Protein AF-A0A2T8XKS9-F1 (afdb_monomer)

Sequence (38 aa):
MMRCPFCRTAAHVRTSRYMSESVKESYLQCQNVHCSAT

pLDDT: mean 90.96, std 4.92, range [68.25, 95.88]

Solvent-accessible surface area (backbone atoms only — not comparable to full-atom values): 2416 Å² total; per-residue (Å²): 126,55,58,29,90,86,80,61,42,61,20,47,76,76,48,70,48,71,82,47,99,89,41,71,49,68,46,43,35,37,70,46,76,89,68,68,46,100

Organism: NCBI:txid913070

Structure (mmCIF, N/CA/C/O backbone):
data_AF-A0A2T8XKS9-F1
#
_entry.id   AF-A0A2T8XKS9-F1
#
loop_
_atom_site.group_PDB
_atom_site.id
_atom_site.type_symbol
_atom_site.label_atom_id
_atom_site.label_alt_id
_atom_site.label_comp_id
_atom_site.label_asym_id
_atom_site.label_e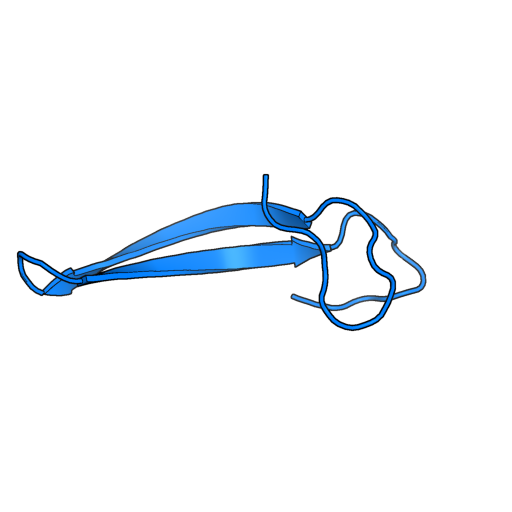ntity_id
_atom_site.label_seq_id
_atom_site.pdbx_PDB_ins_code
_atom_site.Cartn_x
_atom_site.Cartn_y
_atom_site.Cartn_z
_atom_site.occupancy
_atom_site.B_iso_or_equiv
_atom_site.auth_seq_id
_atom_site.auth_comp_id
_atom_site.auth_asym_id
_atom_site.auth_atom_id
_atom_site.pdbx_PDB_model_num
ATOM 1 N N . MET A 1 1 ? -12.426 6.373 -3.301 1.00 68.25 1 MET A N 1
ATOM 2 C CA . MET A 1 1 ? -11.120 5.896 -3.811 1.00 68.25 1 MET A CA 1
ATOM 3 C C . MET A 1 1 ? -10.065 6.897 -3.392 1.00 68.25 1 MET A C 1
ATOM 5 O O . MET A 1 1 ? -10.150 8.049 -3.803 1.00 68.25 1 MET A O 1
ATOM 9 N N . MET A 1 2 ? -9.136 6.493 -2.531 1.00 86.12 2 MET A N 1
ATOM 10 C CA . MET A 1 2 ? -8.013 7.356 -2.157 1.00 86.12 2 MET A CA 1
ATOM 11 C C . MET A 1 2 ? -6.970 7.318 -3.274 1.00 86.12 2 MET A C 1
ATOM 13 O O . MET A 1 2 ? -6.841 6.314 -3.977 1.00 86.12 2 MET A O 1
ATOM 17 N N . ARG A 1 3 ? -6.234 8.411 -3.461 1.00 90.50 3 ARG A N 1
ATOM 18 C CA . ARG A 1 3 ? -5.100 8.439 -4.391 1.00 90.50 3 ARG A CA 1
ATOM 19 C C . ARG A 1 3 ? -3.837 8.023 -3.653 1.00 90.50 3 ARG A C 1
ATOM 21 O O . ARG A 1 3 ? -3.635 8.413 -2.507 1.00 90.50 3 ARG A O 1
ATOM 28 N N . CYS A 1 4 ? -2.991 7.250 -4.322 1.00 91.44 4 CYS A N 1
ATOM 29 C CA . CYS A 1 4 ? -1.676 6.892 -3.814 1.00 91.44 4 CYS A CA 1
ATOM 30 C C . CYS A 1 4 ? -0.855 8.174 -3.567 1.00 91.44 4 CYS A C 1
ATOM 32 O O . CYS A 1 4 ? -0.746 8.992 -4.484 1.00 91.44 4 CYS A O 1
ATOM 34 N N . PRO A 1 5 ? -0.248 8.360 -2.384 1.00 90.38 5 PRO A N 1
ATOM 35 C CA . PRO A 1 5 ? 0.522 9.567 -2.085 1.00 90.38 5 PRO A CA 1
ATOM 36 C C . PRO A 1 5 ? 1.788 9.703 -2.946 1.00 90.38 5 PRO A C 1
ATOM 38 O O . PRO A 1 5 ? 2.251 10.816 -3.172 1.00 90.38 5 PRO A O 1
ATOM 41 N N . PHE A 1 6 ? 2.318 8.598 -3.481 1.00 91.19 6 PHE A N 1
ATOM 42 C CA . 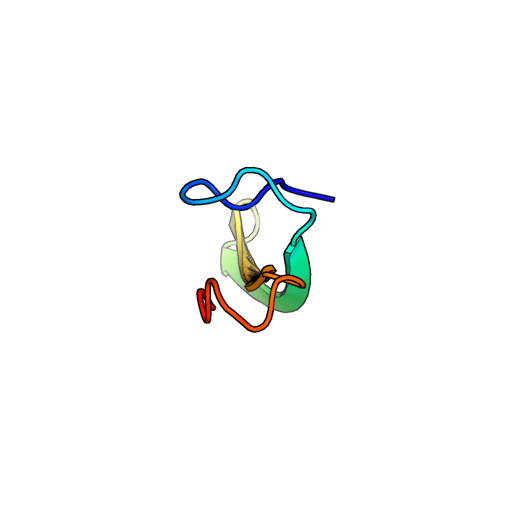PHE A 1 6 ? 3.560 8.590 -4.259 1.00 91.19 6 PHE A CA 1
ATOM 43 C C . PHE A 1 6 ? 3.344 8.939 -5.733 1.00 91.19 6 PHE A C 1
ATOM 45 O O . PHE A 1 6 ? 3.977 9.842 -6.271 1.00 91.19 6 PHE A O 1
ATOM 52 N N . CYS A 1 7 ? 2.430 8.233 -6.401 1.00 92.38 7 CYS A N 1
ATOM 53 C CA . CYS A 1 7 ? 2.219 8.373 -7.845 1.00 92.38 7 CYS A CA 1
ATOM 54 C C . CYS A 1 7 ? 0.886 9.034 -8.214 1.00 92.38 7 CYS A C 1
ATOM 56 O O . CYS A 1 7 ? 0.593 9.186 -9.397 1.00 9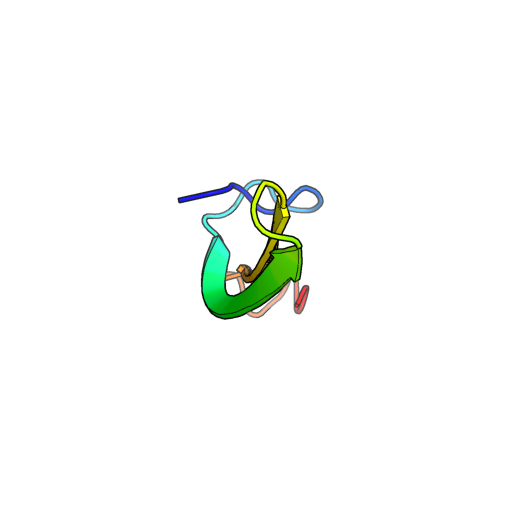2.38 7 CYS A O 1
ATOM 58 N N . ARG A 1 8 ? 0.048 9.390 -7.228 1.00 90.81 8 ARG A N 1
ATOM 59 C CA . ARG A 1 8 ? -1.301 9.970 -7.399 1.00 90.81 8 ARG A CA 1
ATOM 60 C C . ARG A 1 8 ? -2.294 9.113 -8.195 1.00 90.81 8 ARG A C 1
ATOM 62 O O . ARG A 1 8 ? -3.416 9.557 -8.435 1.00 90.81 8 ARG A O 1
ATOM 69 N N . THR A 1 9 ? -1.922 7.882 -8.542 1.00 92.81 9 THR A N 1
ATOM 70 C CA . THR A 1 9 ? -2.814 6.896 -9.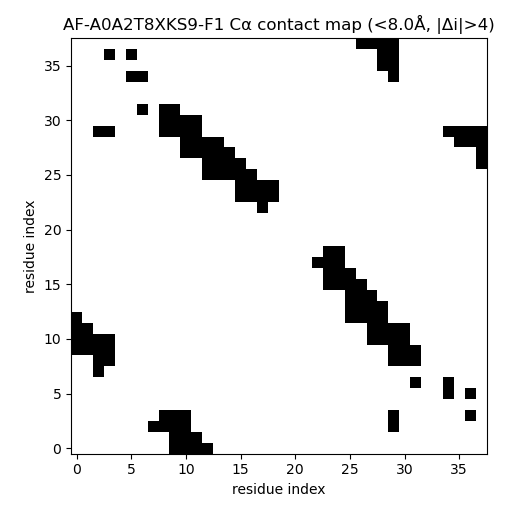168 1.00 92.81 9 THR A CA 1
ATOM 71 C C . THR A 1 9 ? -3.895 6.465 -8.178 1.00 92.81 9 THR A C 1
ATOM 73 O O . THR A 1 9 ? -3.715 6.569 -6.961 1.00 92.81 9 THR A O 1
ATOM 76 N N . ALA A 1 10 ? -5.027 5.981 -8.681 1.00 92.19 10 ALA A N 1
ATOM 77 C CA . ALA A 1 10 ? -6.066 5.406 -7.841 1.00 92.19 10 ALA A CA 1
ATOM 78 C C . ALA A 1 10 ? -5.520 4.226 -7.013 1.00 92.19 10 ALA A C 1
ATOM 80 O O . ALA A 1 10 ? -4.822 3.347 -7.525 1.00 92.19 10 ALA A O 1
ATOM 81 N N . ALA A 1 11 ? -5.837 4.224 -5.719 1.00 93.62 11 ALA A N 1
ATOM 82 C CA . ALA A 1 11 ? -5.613 3.100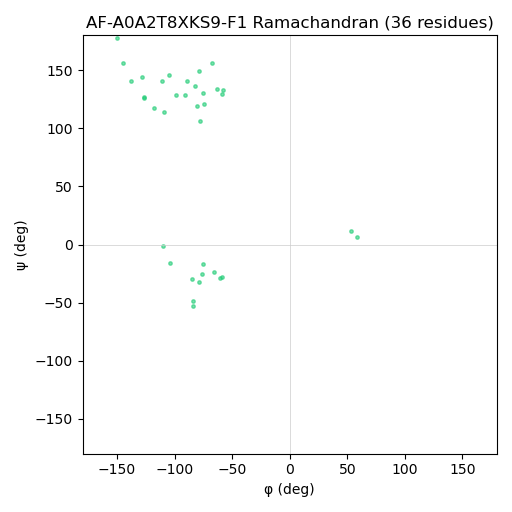 -4.826 1.00 93.62 11 ALA A CA 1
ATOM 83 C C . ALA A 1 11 ? -6.963 2.495 -4.428 1.00 93.62 11 ALA A C 1
ATOM 85 O O . ALA A 1 11 ? -7.946 3.213 -4.196 1.00 93.62 11 ALA A O 1
ATOM 86 N N . HIS A 1 12 ? -7.014 1.167 -4.361 1.00 91.81 12 HIS A N 1
ATOM 87 C CA . HIS A 1 12 ? -8.202 0.436 -3.939 1.00 91.81 12 HIS A CA 1
ATOM 88 C C . HIS A 1 12 ? -8.010 -0.099 -2.524 1.00 91.81 12 HIS A C 1
ATOM 90 O O . HIS A 1 12 ? -6.906 -0.467 -2.131 1.00 91.81 12 HIS A O 1
ATOM 96 N N . VAL A 1 13 ? -9.093 -0.137 -1.751 1.00 92.75 13 VAL A N 1
ATOM 97 C CA . VAL A 1 13 ? -9.074 -0.719 -0.408 1.00 92.75 13 VAL A CA 1
ATOM 98 C C . VAL A 1 13 ? -9.031 -2.234 -0.556 1.00 92.75 13 VAL A C 1
ATOM 100 O O . VAL A 1 13 ? -9.929 -2.813 -1.162 1.00 92.75 13 VAL A O 1
ATOM 103 N N . ARG A 1 14 ? -7.992 -2.870 -0.014 1.00 91.69 14 ARG A N 1
ATOM 104 C CA . ARG A 1 14 ? -7.882 -4.333 0.029 1.00 91.69 14 ARG A CA 1
ATOM 105 C C . ARG A 1 14 ? -8.630 -4.897 1.219 1.00 91.69 14 ARG A C 1
ATOM 107 O O . ARG A 1 14 ? -9.400 -5.840 1.088 1.00 91.69 14 ARG A O 1
ATOM 114 N N . THR A 1 15 ? -8.384 -4.314 2.384 1.00 92.38 15 THR A N 1
ATOM 115 C CA . THR A 1 15 ? -8.996 -4.723 3.642 1.00 92.38 15 THR A CA 1
ATOM 116 C C . THR A 1 15 ? -9.232 -3.495 4.499 1.00 92.38 15 THR A C 1
ATOM 118 O O . THR A 1 15 ? -8.576 -2.462 4.352 1.00 92.38 15 THR A O 1
ATOM 121 N N . SER A 1 16 ? -10.184 -3.601 5.412 1.00 94.00 16 SER A N 1
ATOM 122 C CA . SER A 1 16 ? -10.395 -2.585 6.428 1.00 94.00 16 SER A CA 1
ATOM 123 C C . SER A 1 16 ? -10.663 -3.260 7.752 1.00 94.00 16 SER A C 1
ATOM 125 O O .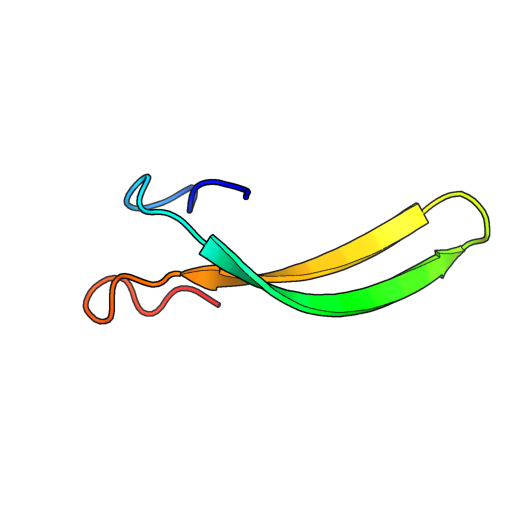 SER A 1 16 ? -11.396 -4.249 7.786 1.00 94.00 16 SER A O 1
ATOM 127 N N . ARG A 1 17 ? -10.114 -2.709 8.827 1.00 95.06 17 ARG A N 1
ATOM 128 C CA . ARG A 1 17 ? -10.369 -3.164 10.187 1.00 95.06 17 ARG A CA 1
ATOM 129 C C . ARG A 1 17 ? -10.778 -1.989 11.056 1.00 95.06 17 ARG A C 1
ATOM 131 O O . ARG A 1 17 ? -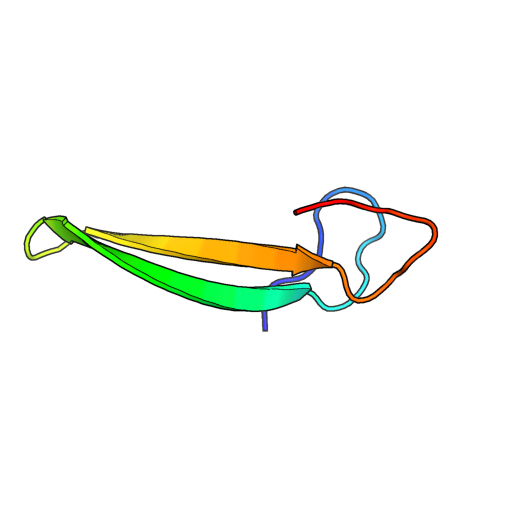10.289 -0.875 10.888 1.00 95.06 17 ARG A O 1
ATOM 138 N N . TYR A 1 18 ? -11.681 -2.245 11.986 1.00 95.81 18 TYR A N 1
ATOM 139 C CA . TYR A 1 18 ? -11.987 -1.283 13.033 1.00 95.81 18 TYR A CA 1
ATOM 140 C C . TYR A 1 18 ? -10.905 -1.410 14.102 1.00 95.81 18 TYR A C 1
ATOM 142 O O . TYR A 1 18 ? -10.703 -2.494 14.645 1.00 95.81 18 TYR A O 1
ATOM 150 N N . MET A 1 19 ? -10.165 -0.328 14.343 1.00 93.69 19 MET A N 1
ATOM 151 C CA . MET A 1 19 ? -9.229 -0.250 15.469 1.00 93.69 19 MET A CA 1
ATOM 152 C C . MET A 1 19 ? -9.955 0.192 16.744 1.00 93.69 19 MET A C 1
ATOM 154 O O . MET A 1 19 ? -9.572 -0.206 17.838 1.00 93.69 19 MET A O 1
ATOM 158 N N . SER A 1 20 ? -11.016 0.986 16.597 1.00 94.38 20 SER A N 1
ATOM 159 C CA . SER A 1 20 ? -11.943 1.379 17.659 1.00 94.38 20 SER A CA 1
ATOM 160 C C . SER A 1 20 ? -13.339 1.615 17.067 1.00 94.38 20 SER A C 1
ATOM 162 O O . SER A 1 20 ? -13.523 1.528 15.851 1.00 94.38 20 SER A O 1
ATOM 164 N N . GLU A 1 21 ? -14.326 1.939 17.906 1.00 92.62 21 GLU A N 1
ATOM 165 C CA . GLU A 1 21 ? -15.691 2.254 17.451 1.00 92.62 21 GLU A CA 1
ATOM 166 C C . GLU A 1 21 ? -15.746 3.469 16.509 1.00 92.62 21 GLU A C 1
ATOM 168 O O . GLU A 1 21 ? -16.600 3.533 15.627 1.00 92.62 21 GLU A O 1
ATOM 173 N N . SER A 1 22 ? -14.809 4.411 16.653 1.00 95.88 22 SER A N 1
ATOM 174 C CA . SER A 1 22 ? -14.735 5.634 15.845 1.00 95.88 22 SER A CA 1
ATOM 175 C C . SER A 1 22 ? -13.651 5.607 14.766 1.00 95.88 22 SER A C 1
ATOM 177 O O . SER A 1 22 ? -13.685 6.432 13.852 1.00 95.88 22 SER A O 1
ATOM 179 N N . VAL A 1 23 ? -12.690 4.678 14.839 1.00 95.38 23 VAL A N 1
ATOM 180 C CA . VAL A 1 23 ? -11.537 4.632 13.930 1.00 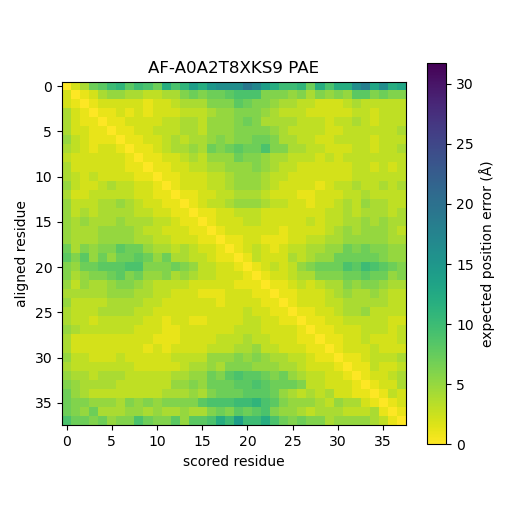95.38 23 VAL A CA 1
ATOM 181 C C . VAL A 1 23 ? -11.535 3.344 13.121 1.00 95.38 23 VAL A C 1
ATOM 183 O O . VAL A 1 23 ? -11.356 2.238 13.639 1.00 95.38 23 VAL A O 1
ATOM 186 N N . LYS A 1 24 ? -11.655 3.512 11.805 1.00 95.00 24 LYS A N 1
ATOM 187 C CA . LYS A 1 24 ? -11.522 2.442 10.821 1.00 95.00 24 LYS A CA 1
ATOM 188 C C . LYS A 1 24 ? -10.230 2.620 10.038 1.00 95.00 24 LYS A C 1
ATOM 190 O O . LYS A 1 24 ? -10.090 3.557 9.256 1.00 95.00 24 LYS A O 1
ATOM 195 N N . GLU A 1 25 ? -9.312 1.685 10.211 1.00 94.38 25 GLU A N 1
ATOM 196 C CA . GLU A 1 25 ? -8.112 1.590 9.394 1.00 94.38 25 GLU A CA 1
ATOM 197 C C . GLU A 1 25 ? -8.445 0.855 8.093 1.00 94.38 25 GLU A C 1
ATOM 199 O O . GLU A 1 25 ? -9.161 -0.149 8.084 1.00 94.38 25 GLU A O 1
ATOM 204 N N . SER A 1 26 ? -7.953 1.368 6.970 1.00 93.12 26 SER A N 1
ATOM 205 C CA . SER A 1 26 ? -8.119 0.750 5.654 1.00 93.12 26 SER 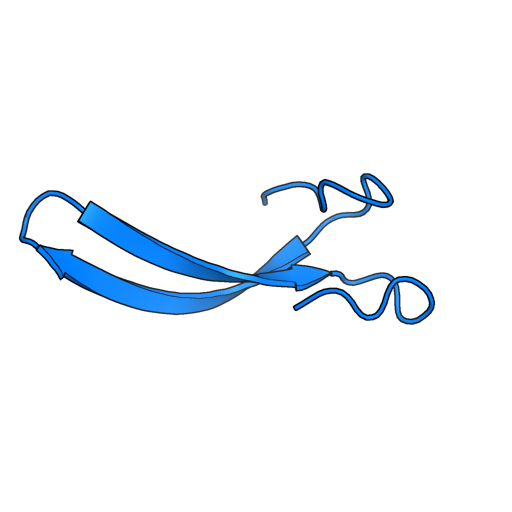A CA 1
ATOM 206 C C . SER A 1 26 ? -6.751 0.590 5.014 1.00 93.12 26 SER A C 1
ATOM 208 O O . SER A 1 26 ? -6.014 1.563 4.908 1.00 93.12 26 SER A O 1
ATOM 210 N N . TYR A 1 27 ? -6.429 -0.623 4.575 1.00 91.94 27 TYR A N 1
ATOM 211 C CA . TYR A 1 27 ? -5.208 -0.931 3.838 1.00 91.94 27 TYR A CA 1
ATOM 212 C C . TYR A 1 27 ? -5.480 -0.787 2.345 1.00 91.94 27 TYR A C 1
ATOM 214 O O . TYR A 1 27 ? -6.464 -1.339 1.836 1.00 91.94 27 TYR A O 1
ATOM 222 N N . LEU A 1 28 ? -4.636 -0.034 1.637 1.00 91.44 28 LEU A N 1
ATOM 223 C CA . LEU A 1 28 ? -4.899 0.365 0.259 1.00 91.44 28 LEU A CA 1
ATOM 224 C C . LEU A 1 28 ? -3.755 0.000 -0.672 1.00 91.44 28 LEU A C 1
ATOM 226 O O . LEU A 1 28 ? -2.645 0.480 -0.515 1.00 91.44 28 LEU A O 1
ATOM 230 N N . GLN A 1 29 ? -4.066 -0.724 -1.738 1.00 92.25 29 GLN A N 1
ATOM 231 C CA . GLN A 1 29 ? -3.085 -1.045 -2.762 1.00 92.25 29 GLN A CA 1
ATOM 232 C C . GLN A 1 29 ? -3.205 -0.105 -3.954 1.00 92.25 29 GLN A C 1
ATOM 234 O O . GLN A 1 29 ? -4.281 0.080 -4.539 1.00 92.25 29 GLN A O 1
ATOM 239 N N . CYS A 1 30 ? -2.068 0.476 -4.327 1.00 93.38 30 CYS A N 1
ATOM 240 C CA . CYS A 1 30 ? -1.942 1.258 -5.541 1.00 93.38 30 CYS A CA 1
ATOM 241 C C . CYS A 1 30 ? -2.195 0.374 -6.768 1.00 93.38 30 CYS A C 1
ATOM 243 O O . CYS A 1 30 ? -1.648 -0.721 -6.875 1.00 93.38 30 CYS A O 1
ATOM 245 N N . GLN A 1 31 ? -2.999 0.857 -7.718 1.00 91.12 31 GLN A N 1
ATOM 246 C CA . GLN A 1 31 ? -3.234 0.138 -8.975 1.00 91.12 31 GLN A CA 1
ATOM 247 C C . GLN A 1 31 ? -2.051 0.229 -9.948 1.00 91.12 31 GLN A C 1
ATOM 249 O O . GLN A 1 31 ? -1.969 -0.546 -10.897 1.00 91.12 31 GLN A O 1
ATOM 254 N N . ASN A 1 32 ? -1.128 1.171 -9.734 1.00 91.56 32 ASN A N 1
ATOM 255 C CA . ASN A 1 32 ? 0.074 1.270 -10.545 1.00 91.56 32 ASN A CA 1
ATOM 256 C C . ASN A 1 32 ? 1.091 0.205 -10.107 1.00 91.56 32 ASN A C 1
ATOM 258 O O . ASN A 1 32 ? 1.755 0.360 -9.079 1.00 91.56 32 ASN A O 1
ATOM 262 N N . VAL A 1 33 ? 1.246 -0.839 -10.922 1.00 86.62 33 VAL A N 1
ATOM 263 C CA . VAL A 1 33 ? 2.201 -1.939 -10.701 1.00 86.62 33 VAL A CA 1
ATOM 264 C C . VAL A 1 33 ? 3.655 -1.471 -10.608 1.00 86.62 33 VAL A C 1
ATOM 266 O O . VAL A 1 33 ? 4.437 -2.079 -9.887 1.00 86.62 33 VAL A O 1
ATOM 269 N N . HIS A 1 34 ? 4.009 -0.354 -11.251 1.00 91.69 34 HIS A N 1
ATOM 270 C CA . HIS A 1 34 ? 5.346 0.239 -11.147 1.00 91.69 34 HIS A CA 1
ATOM 271 C C . HIS A 1 34 ? 5.559 0.976 -9.822 1.00 91.69 34 HIS A C 1
ATOM 273 O O . HIS A 1 34 ? 6.690 1.137 -9.381 1.00 91.69 34 HIS A O 1
ATOM 279 N N . CYS A 1 35 ? 4.480 1.445 -9.186 1.00 89.31 35 CYS A N 1
ATOM 280 C CA . CYS A 1 35 ? 4.560 2.116 -7.893 1.00 89.31 35 CYS A CA 1
ATOM 281 C C . CYS A 1 35 ? 4.712 1.110 -6.751 1.00 89.31 35 CYS A C 1
ATOM 283 O O . CYS A 1 35 ? 5.332 1.440 -5.745 1.00 89.31 35 CYS A O 1
ATOM 285 N N . SER A 1 36 ? 4.137 -0.094 -6.877 1.00 82.75 36 SER A N 1
ATOM 286 C CA . SER A 1 36 ? 4.219 -1.193 -5.892 1.00 82.75 36 SER A CA 1
ATOM 287 C C . SER A 1 36 ? 3.825 -0.842 -4.441 1.00 82.75 36 SER A C 1
ATOM 289 O O . SER A 1 36 ? 4.026 -1.639 -3.528 1.00 82.75 36 SER A O 1
ATOM 291 N N . ALA A 1 37 ? 3.228 0.333 -4.213 1.00 83.62 37 ALA A N 1
ATOM 292 C CA . ALA A 1 37 ? 2.832 0.803 -2.891 1.00 83.62 37 ALA A CA 1
ATOM 293 C C . ALA A 1 37 ? 1.563 0.078 -2.415 1.00 83.62 37 ALA A C 1
ATOM 295 O O . ALA A 1 37 ? 0.573 0.009 -3.154 1.00 83.62 37 ALA A O 1
ATOM 296 N N . THR A 1 38 ? 1.607 -0.441 -1.187 1.00 83.31 38 THR A N 1
ATOM 297 C CA . THR A 1 38 ? 0.532 -1.203 -0.526 1.00 83.31 38 THR A CA 1
ATOM 298 C C . THR A 1 38 ? 0.247 -0.637 0.859 1.00 83.31 38 THR A C 1
ATOM 300 O O . THR A 1 38 ? 1.186 -0.043 1.431 1.00 83.31 38 THR A O 1
#

Foldseek 3Di:
DAADPPPRADWDFPDWDAPDPPDIDTDTAGPPPVVRHD

Mean predicted aligned error: 3.69 Å

Radius of gyration: 11.08 Å; Cα contacts (8 Å, |Δi|>4): 67; chains: 1; bounding box: 21×15×29 Å

Secondary structure (DSSP, 8-state):
-EEPTTT--EEEEEEEEESSSS-EEEEEEES-TTT---

InterPro domains:
  IPR007684 Zinc finger, Ogr/Delta-type [PF04606] (3-38)